Protein AF-A0A9E6EIG0-F1 (afdb_monomer)

Sequence (67 aa):
MNGTATCDFQPKDYKSDLKPIWCPGCGDFGVLQGIYRALAAIGRPPHEIAFVSGIGCSSRIPGYTTA

Mean predicted aligned error: 4.79 Å

Nearest PDB structures (foldseek):
  6n2o-assembly1_D  TM=9.580E-01  e=1.989E-04  Magnetococcus marinus MC-1

Foldseek 3Di:
DDDDPLPQDALVLFFDPDDQPDDVPDCLVVVLSVVSVVCNVVSDDLVVDDDDADDDSNRCSVVGTPD

Radius of gyration: 13.28 Å; Cα contacts (8 Å, |Δi|>4): 64; chains: 1; bounding box: 30×17×45 Å

Structure (mmCIF, N/CA/C/O backbone):
data_AF-A0A9E6EIG0-F1
#
_entry.id   AF-A0A9E6EIG0-F1
#
loop_
_atom_site.group_PDB
_atom_site.id
_atom_site.type_symbol
_atom_site.label_atom_id
_atom_site.label_alt_id
_atom_site.label_comp_id
_atom_site.label_asym_id
_atom_site.label_entity_id
_atom_site.label_seq_id
_atom_site.pdbx_PDB_ins_code
_atom_site.Cartn_x
_atom_site.Cartn_y
_atom_site.Cartn_z
_atom_site.occupancy
_atom_site.B_iso_or_equiv
_atom_site.auth_seq_id
_atom_site.auth_comp_id
_atom_site.auth_asym_id
_atom_site.auth_atom_id
_atom_site.pdbx_PDB_model_num
ATOM 1 N N . MET A 1 1 ? -16.765 -9.723 29.810 1.00 44.91 1 MET A N 1
ATOM 2 C CA . MET A 1 1 ? -15.552 -9.545 28.984 1.00 44.91 1 MET A CA 1
ATOM 3 C C . MET A 1 1 ? -16.018 -8.940 27.670 1.00 44.91 1 MET A C 1
ATOM 5 O O . MET A 1 1 ? -16.755 -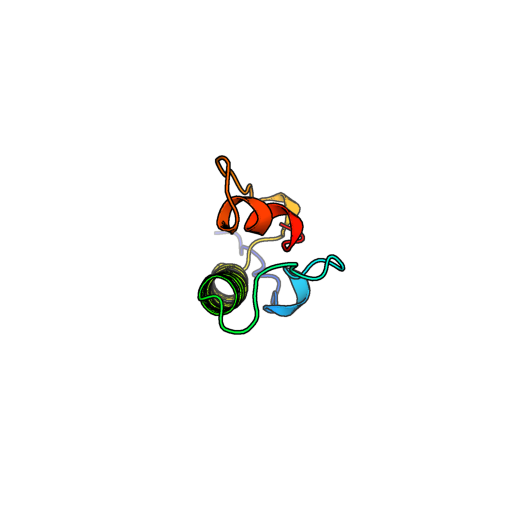9.599 26.951 1.00 44.91 1 MET A O 1
ATOM 9 N N . ASN A 1 2 ? -15.760 -7.642 27.482 1.00 43.09 2 ASN A N 1
ATOM 10 C CA . ASN A 1 2 ? -16.377 -6.797 26.455 1.00 43.09 2 ASN A CA 1
ATOM 11 C C . ASN A 1 2 ? -15.982 -7.219 25.037 1.00 43.09 2 ASN A C 1
ATOM 13 O O . ASN A 1 2 ? -14.800 -7.382 24.748 1.00 43.09 2 ASN A O 1
ATOM 17 N N . GLY A 1 3 ? -16.988 -7.332 24.169 1.00 50.09 3 GLY A N 1
ATOM 18 C CA . GLY A 1 3 ? -16.824 -7.560 22.741 1.00 50.09 3 GLY A CA 1
ATOM 19 C C . GLY A 1 3 ? -16.119 -6.392 22.059 1.00 50.09 3 GLY A C 1
ATOM 20 O O . GLY A 1 3 ? -16.601 -5.261 22.075 1.00 50.09 3 GLY A O 1
ATOM 21 N N . THR A 1 4 ? -14.985 -6.680 21.430 1.00 55.41 4 THR A N 1
ATOM 22 C CA . THR A 1 4 ? -14.444 -5.852 20.355 1.00 55.41 4 THR A CA 1
ATOM 23 C C . THR A 1 4 ? -15.307 -6.096 19.124 1.00 55.41 4 THR A C 1
ATOM 25 O O . THR A 1 4 ? -15.274 -7.189 18.560 1.00 55.41 4 THR A O 1
ATOM 28 N N . ALA A 1 5 ? -16.107 -5.107 18.731 1.00 55.19 5 ALA A N 1
ATOM 29 C CA . ALA A 1 5 ? -16.775 -5.116 17.439 1.00 55.19 5 ALA A CA 1
ATOM 30 C C . ALA A 1 5 ? -15.699 -5.196 16.343 1.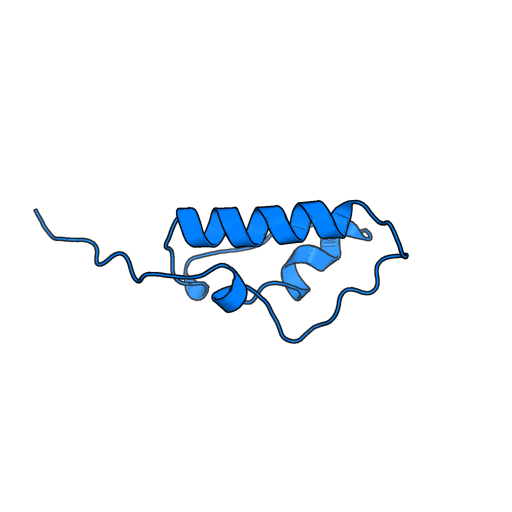00 55.19 5 ALA A C 1
ATOM 32 O O . ALA A 1 5 ? -14.989 -4.225 16.095 1.00 55.19 5 ALA A O 1
ATOM 33 N N . THR A 1 6 ? -15.531 -6.363 15.723 1.00 57.19 6 THR A N 1
ATOM 34 C CA . THR A 1 6 ? -14.774 -6.481 14.478 1.00 57.19 6 THR A CA 1
ATOM 35 C C . THR A 1 6 ? -15.628 -5.827 13.403 1.00 57.19 6 THR A C 1
ATOM 37 O O . THR A 1 6 ? -16.572 -6.436 12.900 1.00 57.19 6 THR A O 1
ATOM 40 N N . CYS A 1 7 ? -15.373 -4.556 13.111 1.00 66.06 7 CYS A N 1
ATOM 41 C CA . CYS A 1 7 ? -15.907 -3.946 11.903 1.00 66.06 7 CYS A CA 1
ATOM 42 C C . CYS A 1 7 ? -15.371 -4.763 10.717 1.00 66.06 7 CYS A C 1
ATOM 44 O O . CYS A 1 7 ? -14.164 -4.985 10.618 1.00 66.06 7 CYS A O 1
ATOM 46 N N . ASP A 1 8 ? -16.266 -5.278 9.876 1.00 82.81 8 ASP A N 1
ATOM 47 C CA . ASP A 1 8 ? -15.916 -6.113 8.723 1.00 82.81 8 ASP A CA 1
ATOM 48 C C . ASP A 1 8 ? -15.287 -5.243 7.625 1.00 82.81 8 ASP A C 1
ATOM 50 O O . ASP A 1 8 ? -15.967 -4.759 6.719 1.00 82.81 8 ASP A O 1
ATOM 54 N N . PHE A 1 9 ? -13.991 -4.964 7.764 1.00 92.69 9 PHE A N 1
ATOM 55 C CA . PHE A 1 9 ? -13.229 -4.200 6.786 1.00 92.69 9 PHE A CA 1
ATOM 56 C C . PHE A 1 9 ? -12.815 -5.090 5.619 1.00 92.69 9 PHE A C 1
ATOM 58 O O . PHE A 1 9 ? -12.240 -6.164 5.786 1.00 92.69 9 PHE A O 1
ATOM 65 N N . GLN A 1 10 ? -13.047 -4.600 4.411 1.00 95.19 10 GLN A N 1
ATOM 66 C CA . GLN A 1 10 ? -12.691 -5.262 3.169 1.00 95.19 10 GLN A CA 1
ATOM 67 C C . GLN A 1 10 ? -11.391 -4.673 2.604 1.00 95.19 10 GLN A C 1
ATOM 69 O O . GLN A 1 10 ? -11.079 -3.506 2.841 1.00 95.19 10 GLN A O 1
ATOM 74 N N . PRO A 1 11 ? -10.632 -5.411 1.769 1.00 96.00 11 PRO A N 1
ATOM 75 C CA . PRO A 1 11 ? -9.378 -4.906 1.197 1.00 96.00 11 PRO A CA 1
ATOM 76 C C . PRO A 1 11 ? -9.518 -3.566 0.456 1.00 96.00 11 PRO A C 1
ATOM 78 O O . PRO A 1 11 ? -8.585 -2.769 0.422 1.00 96.00 11 PRO A O 1
ATOM 81 N N . LYS A 1 12 ? -10.693 -3.305 -0.133 1.00 95.44 12 LYS A N 1
ATOM 82 C CA . LYS A 1 12 ? -11.006 -2.042 -0.816 1.00 95.44 12 LYS A CA 1
ATOM 83 C C . LYS A 1 12 ? -11.047 -0.836 0.130 1.00 95.44 12 LYS A C 1
ATOM 85 O O . LYS A 1 12 ? -10.766 0.264 -0.324 1.00 95.44 12 LYS A O 1
ATOM 90 N N . ASP A 1 13 ? -11.364 -1.041 1.408 1.00 95.38 13 ASP A N 1
ATOM 91 C CA . ASP A 1 13 ? -11.528 0.041 2.385 1.00 95.38 13 ASP A CA 1
ATOM 92 C C . ASP A 1 13 ? -10.171 0.632 2.798 1.00 95.38 13 ASP A C 1
ATOM 94 O O . ASP A 1 13 ? -10.102 1.763 3.273 1.00 95.38 13 ASP A O 1
ATOM 98 N N . TYR A 1 14 ? -9.087 -0.112 2.545 1.00 96.31 14 TYR A N 1
ATOM 99 C CA . TYR A 1 14 ? -7.704 0.303 2.778 1.00 96.31 14 TYR A CA 1
ATOM 100 C C . TYR A 1 14 ? -7.028 0.920 1.552 1.00 96.31 14 TYR A C 1
ATOM 102 O O . TYR A 1 14 ? -5.856 1.280 1.628 1.00 96.31 14 TYR A O 1
ATOM 110 N N . LYS A 1 15 ? -7.715 1.009 0.407 1.00 97.00 15 LYS A N 1
ATOM 111 C CA . LYS A 1 15 ? -7.144 1.504 -0.849 1.00 97.00 15 LYS A CA 1
ATOM 112 C C . LYS A 1 15 ? -7.407 2.999 -1.004 1.00 97.00 15 LYS A C 1
ATOM 114 O O . LYS A 1 15 ? -8.555 3.423 -0.939 1.00 97.00 15 LYS A O 1
ATOM 119 N N . SER A 1 16 ? -6.358 3.781 -1.259 1.00 96.50 16 SER A N 1
ATOM 120 C CA . SER A 1 16 ? -6.509 5.211 -1.549 1.00 96.50 16 SER A CA 1
ATOM 121 C C . SER A 1 16 ? -6.878 5.472 -3.015 1.00 96.50 16 SER A C 1
ATOM 123 O O . SER A 1 16 ? -6.756 4.602 -3.885 1.00 96.50 16 SER A O 1
ATOM 125 N N . ASP A 1 17 ? -7.285 6.708 -3.306 1.00 96.06 17 ASP A N 1
ATOM 126 C CA . ASP A 1 17 ? -7.564 7.166 -4.672 1.00 96.06 17 ASP A CA 1
ATOM 127 C C . ASP A 1 17 ? -6.288 7.383 -5.508 1.00 96.06 17 ASP A C 1
ATOM 129 O O . ASP A 1 17 ? -6.351 7.568 -6.730 1.00 96.06 17 ASP A O 1
ATOM 133 N N . LEU A 1 18 ? -5.107 7.343 -4.876 1.00 96.69 18 LEU A N 1
ATOM 134 C CA . LEU A 1 18 ? -3.834 7.513 -5.563 1.00 96.69 18 LEU A CA 1
ATOM 135 C C . LEU A 1 18 ? -3.480 6.256 -6.359 1.00 96.69 18 LEU A C 1
ATOM 137 O O . LEU A 1 18 ? -3.386 5.143 -5.841 1.00 96.69 18 LEU A O 1
ATOM 141 N N . LYS A 1 19 ? -3.233 6.444 -7.656 1.00 93.94 19 LYS A N 1
ATOM 142 C CA . LYS A 1 19 ? -2.827 5.358 -8.552 1.00 93.94 19 LYS A CA 1
ATOM 143 C C . LYS A 1 19 ? -1.316 5.121 -8.448 1.00 93.94 19 LYS A C 1
ATOM 145 O O . LYS A 1 19 ? -0.556 6.087 -8.564 1.00 93.94 19 LYS A O 1
ATOM 150 N N . PRO A 1 20 ? -0.859 3.864 -8.289 1.00 95.88 20 PRO A N 1
ATOM 151 C CA . PRO A 1 20 ? 0.564 3.578 -8.288 1.00 95.88 20 PRO A CA 1
ATOM 152 C C . PRO A 1 20 ? 1.246 3.939 -9.603 1.00 95.88 20 PRO A C 1
ATOM 154 O O . PRO A 1 20 ? 0.719 3.684 -10.683 1.00 95.88 20 PRO A O 1
ATOM 157 N N . ILE A 1 21 ? 2.446 4.509 -9.487 1.00 96.62 21 ILE A N 1
ATOM 158 C CA . ILE A 1 21 ? 3.281 4.941 -10.621 1.00 96.62 21 ILE A CA 1
ATOM 159 C C . ILE A 1 21 ? 4.476 4.007 -10.847 1.00 96.62 21 ILE A C 1
ATOM 161 O O . ILE A 1 21 ? 5.516 4.417 -11.361 1.00 96.62 21 ILE A O 1
ATOM 165 N N . TRP A 1 22 ? 4.359 2.759 -10.397 1.00 97.56 22 TRP A N 1
ATOM 166 C CA . TRP A 1 22 ? 5.376 1.738 -10.620 1.00 97.56 22 TRP A CA 1
ATOM 167 C C . TRP A 1 22 ? 5.355 1.237 -12.062 1.00 97.56 22 TRP A C 1
ATOM 169 O O . TRP A 1 22 ? 4.318 1.243 -12.727 1.00 97.56 22 TRP A O 1
ATOM 179 N N . CYS A 1 23 ? 6.513 0.781 -12.537 1.00 98.00 23 CYS A N 1
ATOM 180 C CA . CYS A 1 23 ? 6.664 0.233 -13.880 1.00 98.00 23 CYS A CA 1
ATOM 181 C C . CYS A 1 23 ? 5.717 -0.962 -14.109 1.00 98.00 23 CYS A C 1
ATOM 183 O O . CYS A 1 23 ? 5.477 -1.732 -13.172 1.00 98.00 23 CYS A O 1
ATOM 185 N N . PRO A 1 24 ? 5.225 -1.186 -15.342 1.00 97.12 24 PRO A N 1
ATOM 186 C CA . PRO A 1 24 ? 4.460 -2.386 -15.670 1.00 97.12 24 PRO A CA 1
ATOM 187 C C . PRO A 1 24 ? 5.232 -3.655 -15.282 1.00 97.12 24 PRO A C 1
ATOM 189 O O . PRO A 1 24 ? 6.408 -3.791 -15.610 1.00 97.12 24 PRO A O 1
ATOM 192 N N . GLY A 1 25 ? 4.581 -4.569 -14.560 1.00 96.88 25 GLY A N 1
ATOM 193 C CA . GLY A 1 25 ? 5.211 -5.797 -14.058 1.00 96.88 25 GLY A CA 1
ATOM 194 C C . GLY A 1 25 ? 6.015 -5.642 -12.759 1.00 96.88 25 GLY A C 1
ATOM 195 O O . GLY A 1 25 ? 6.632 -6.606 -12.317 1.00 96.88 25 GLY A O 1
ATOM 196 N N . CYS A 1 26 ? 6.010 -4.467 -12.119 1.00 97.88 26 CYS A N 1
ATOM 197 C CA . CYS A 1 26 ? 6.662 -4.282 -10.823 1.00 97.88 26 CYS A CA 1
ATOM 198 C C . CYS A 1 26 ? 6.054 -5.191 -9.734 1.00 97.88 26 CYS A C 1
ATOM 200 O O . CYS A 1 26 ? 4.836 -5.264 -9.570 1.00 97.88 26 CYS A O 1
ATOM 202 N N . GLY A 1 27 ? 6.902 -5.849 -8.940 1.00 98.00 27 GLY A N 1
ATOM 203 C CA . GLY A 1 27 ? 6.460 -6.722 -7.846 1.00 98.00 27 GLY A CA 1
ATOM 204 C C . GLY A 1 27 ? 5.724 -5.995 -6.713 1.00 98.00 27 GLY A C 1
ATOM 205 O O . GLY A 1 27 ? 4.900 -6.611 -6.035 1.00 98.00 27 GLY A O 1
ATOM 206 N N . ASP A 1 28 ? 5.944 -4.686 -6.547 1.00 98.00 28 ASP A N 1
ATOM 207 C CA . ASP A 1 28 ? 5.306 -3.881 -5.496 1.00 98.00 28 ASP A CA 1
ATOM 208 C C . ASP A 1 28 ? 3.772 -3.846 -5.632 1.00 98.00 28 ASP A C 1
ATOM 210 O O . ASP A 1 28 ? 3.067 -3.740 -4.629 1.00 98.00 28 ASP A O 1
ATOM 214 N N . PHE A 1 29 ? 3.223 -4.046 -6.841 1.00 97.94 29 PHE A N 1
ATOM 215 C CA . PHE A 1 29 ? 1.779 -4.237 -7.036 1.00 97.94 29 PHE A CA 1
ATOM 216 C C . PHE A 1 29 ? 1.250 -5.463 -6.277 1.00 97.94 29 PHE A C 1
ATOM 218 O O . PHE A 1 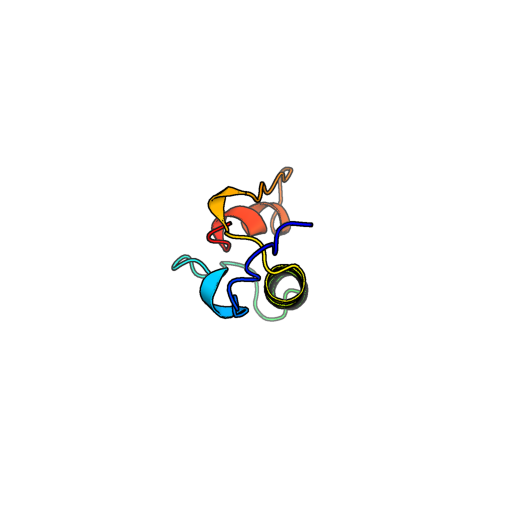29 ? 0.180 -5.409 -5.668 1.00 97.94 29 PHE A O 1
ATOM 225 N N . GLY A 1 30 ? 2.005 -6.564 -6.296 1.00 98.12 30 GLY A N 1
ATOM 226 C CA . GLY A 1 30 ? 1.668 -7.782 -5.563 1.00 98.12 30 GLY A CA 1
ATOM 227 C C . GLY A 1 30 ? 1.775 -7.584 -4.053 1.00 98.12 30 GLY A C 1
ATOM 228 O O . GLY A 1 30 ? 0.875 -7.990 -3.318 1.00 98.12 30 GLY A O 1
ATOM 229 N N . VAL A 1 31 ? 2.830 -6.898 -3.600 1.00 98.00 31 VAL A N 1
ATOM 230 C CA . VAL A 1 31 ? 3.021 -6.549 -2.183 1.00 98.00 31 VAL A CA 1
ATOM 231 C C . VAL A 1 31 ? 1.859 -5.693 -1.677 1.00 98.00 31 VAL A C 1
ATOM 233 O O . VAL A 1 31 ? 1.245 -6.038 -0.670 1.00 98.00 31 VAL A O 1
ATOM 236 N N . LEU A 1 32 ? 1.490 -4.637 -2.406 1.00 97.62 32 LEU A N 1
ATOM 237 C CA . LEU A 1 32 ? 0.381 -3.747 -2.056 1.00 97.62 32 LEU A CA 1
ATOM 238 C C . LEU A 1 32 ? -0.954 -4.503 -1.952 1.00 97.62 32 LEU A C 1
ATOM 240 O O . LEU A 1 32 ? -1.697 -4.338 -0.985 1.00 97.62 32 LEU A O 1
ATOM 244 N N . GLN A 1 33 ? -1.236 -5.399 -2.902 1.00 97.69 33 GLN A N 1
ATOM 245 C CA . GLN A 1 33 ? -2.436 -6.237 -2.860 1.00 97.69 33 GLN A CA 1
ATOM 246 C C . GLN A 1 33 ? -2.445 -7.196 -1.658 1.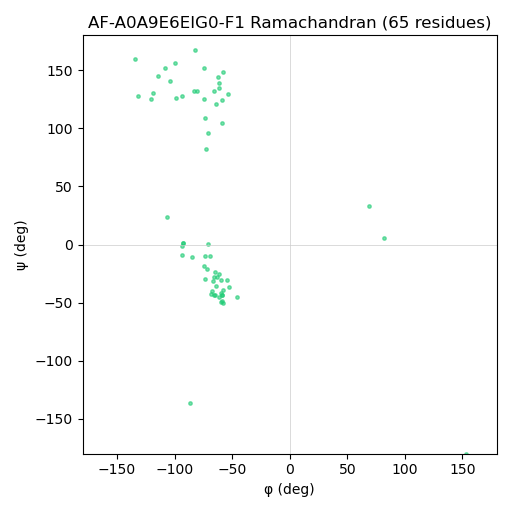00 97.69 33 GLN A C 1
ATOM 248 O O . GLN A 1 33 ? -3.512 -7.470 -1.098 1.00 97.69 33 GLN A O 1
ATOM 253 N N . GLY A 1 34 ? -1.276 -7.714 -1.271 1.00 98.19 34 GLY A N 1
ATOM 254 C CA . GLY A 1 34 ? -1.094 -8.519 -0.064 1.00 98.19 34 GLY A CA 1
ATOM 255 C C . GLY A 1 34 ? -1.354 -7.717 1.210 1.00 98.19 34 GLY A C 1
ATOM 256 O O . GLY A 1 34 ? -2.078 -8.192 2.082 1.00 98.19 34 GLY A O 1
ATOM 257 N N . ILE A 1 35 ? -0.851 -6.480 1.278 1.00 97.62 35 ILE A N 1
ATOM 258 C CA . ILE A 1 35 ? -1.079 -5.561 2.400 1.00 97.62 35 ILE A CA 1
ATOM 259 C C . ILE A 1 35 ? -2.577 -5.315 2.596 1.00 97.62 35 ILE A C 1
ATOM 261 O O . ILE A 1 35 ? -3.074 -5.532 3.695 1.00 97.62 35 ILE A O 1
ATOM 265 N N . TYR A 1 36 ? -3.333 -4.970 1.547 1.00 97.44 36 TYR A N 1
ATOM 266 C CA . TYR A 1 36 ? -4.782 -4.755 1.684 1.00 97.44 36 TYR A CA 1
ATOM 267 C C . TYR A 1 36 ? -5.527 -5.979 2.237 1.00 97.44 36 TYR A C 1
ATOM 269 O O . TYR A 1 36 ? -6.439 -5.840 3.048 1.00 97.44 36 TYR A O 1
ATOM 277 N N . ARG A 1 37 ? -5.136 -7.191 1.815 1.00 97.31 37 ARG A N 1
ATOM 278 C CA . ARG A 1 37 ? -5.715 -8.443 2.334 1.00 97.31 37 ARG A CA 1
ATO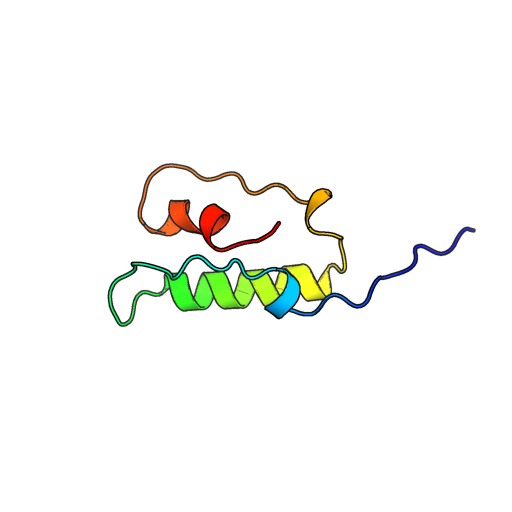M 279 C C . ARG A 1 37 ? -5.351 -8.667 3.800 1.00 97.31 37 ARG A C 1
ATOM 281 O O . ARG A 1 37 ? -6.202 -9.104 4.566 1.00 97.31 37 ARG A O 1
ATOM 288 N N . ALA A 1 38 ? -4.114 -8.360 4.184 1.00 96.69 38 ALA A N 1
ATOM 289 C CA . ALA A 1 38 ? -3.660 -8.482 5.564 1.00 96.69 38 ALA A CA 1
ATOM 290 C C . ALA A 1 38 ? -4.386 -7.496 6.490 1.00 96.69 38 ALA A C 1
ATOM 292 O O . ALA A 1 38 ? -4.845 -7.898 7.553 1.00 96.69 38 ALA A O 1
ATOM 293 N N . LEU A 1 39 ? -4.553 -6.237 6.072 1.00 95.44 39 LEU A N 1
ATOM 294 C CA . LEU A 1 39 ? -5.276 -5.221 6.844 1.00 95.44 39 LEU A CA 1
ATOM 295 C C . LEU A 1 39 ? -6.742 -5.618 7.066 1.00 95.44 39 LEU A C 1
ATOM 297 O O . LEU A 1 39 ? -7.220 -5.576 8.197 1.00 95.44 39 LEU A O 1
ATOM 301 N N . ALA A 1 40 ? -7.413 -6.104 6.016 1.00 94.50 40 ALA A N 1
ATOM 302 C CA . ALA A 1 40 ? -8.768 -6.646 6.113 1.00 94.50 40 ALA A CA 1
ATOM 303 C C . ALA A 1 40 ? -8.858 -7.833 7.085 1.00 94.50 40 ALA A C 1
ATOM 305 O O . ALA A 1 40 ? -9.757 -7.881 7.917 1.00 94.50 40 ALA A O 1
ATOM 306 N N . ALA A 1 41 ? -7.892 -8.757 7.044 1.00 94.56 41 ALA A N 1
ATOM 307 C CA . ALA A 1 41 ? -7.846 -9.888 7.971 1.00 94.56 41 ALA A CA 1
ATOM 308 C C . ALA A 1 41 ? -7.586 -9.469 9.431 1.00 94.56 41 ALA A C 1
ATOM 310 O O . ALA A 1 41 ? -8.060 -10.130 10.352 1.00 94.56 41 ALA A O 1
ATOM 311 N N . ILE A 1 42 ? -6.838 -8.382 9.650 1.00 93.38 42 ILE A N 1
ATOM 312 C CA . ILE A 1 42 ? -6.588 -7.813 10.982 1.00 93.38 42 ILE A CA 1
ATOM 313 C C . ILE A 1 42 ? -7.836 -7.088 11.520 1.00 93.38 42 ILE A C 1
ATOM 315 O O . ILE A 1 42 ? -8.040 -7.046 12.734 1.00 93.38 42 ILE A O 1
ATOM 319 N N . GLY A 1 43 ? -8.677 -6.531 10.640 1.00 92.88 43 GLY A N 1
ATOM 320 C CA . GLY A 1 43 ? -9.982 -5.970 11.003 1.00 92.88 43 GLY A CA 1
ATOM 321 C C . GLY A 1 43 ? -9.899 -4.696 11.849 1.00 92.88 43 GLY A C 1
ATOM 322 O O . GLY A 1 43 ? -10.746 -4.468 12.714 1.00 92.88 43 GLY A O 1
ATOM 323 N N . ARG A 1 44 ? -8.865 -3.871 11.634 1.00 92.88 44 ARG A N 1
ATOM 324 C CA . ARG A 1 44 ? -8.641 -2.617 12.373 1.00 92.88 44 ARG A CA 1
ATOM 325 C C . ARG A 1 44 ? -9.018 -1.397 11.541 1.00 92.88 44 ARG A C 1
ATOM 327 O O . ARG A 1 44 ? -8.714 -1.377 10.347 1.00 92.88 44 ARG A O 1
ATOM 334 N N . PRO A 1 45 ? -9.640 -0.369 12.138 1.00 93.12 45 PRO A N 1
ATOM 335 C CA . PRO A 1 45 ? -9.949 0.842 11.398 1.00 93.12 45 PRO A CA 1
ATOM 336 C C . PRO A 1 4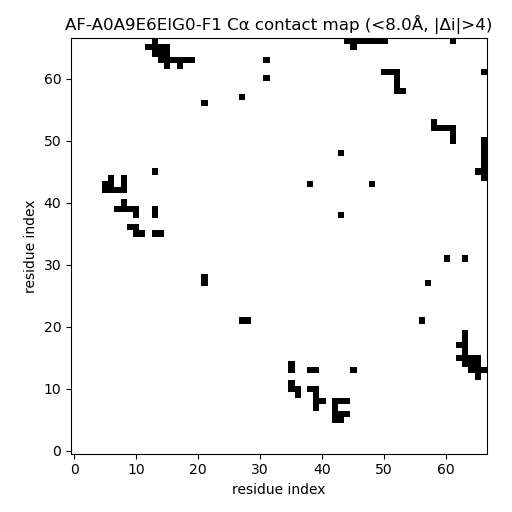5 ? -8.657 1.522 10.910 1.00 93.12 45 PRO A C 1
ATOM 338 O O . PRO A 1 45 ? -7.669 1.525 11.645 1.00 93.12 45 PRO A O 1
ATOM 341 N N . PRO A 1 46 ? -8.652 2.137 9.711 1.00 93.44 46 PRO A N 1
ATOM 342 C CA . PRO A 1 46 ? -7.453 2.756 9.142 1.00 93.4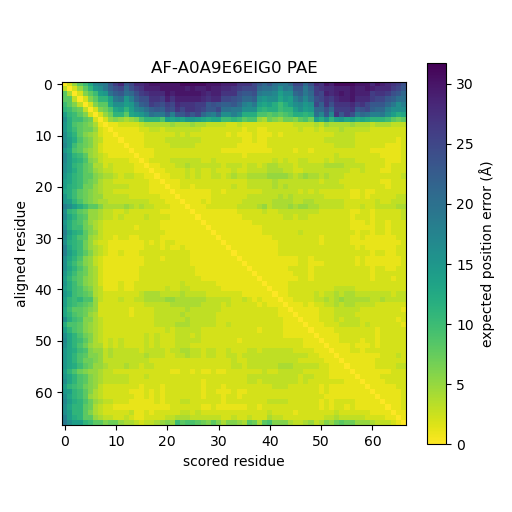4 46 PRO A CA 1
ATOM 343 C C . PRO A 1 46 ? -6.752 3.762 10.069 1.00 93.44 46 PRO A C 1
ATOM 345 O O . PRO A 1 46 ? -5.533 3.772 10.145 1.00 93.44 46 PRO A O 1
ATOM 348 N N . HIS A 1 47 ? -7.505 4.537 10.857 1.00 94.38 47 HIS A N 1
ATOM 349 C CA . HIS A 1 47 ? -6.945 5.532 11.783 1.00 94.38 47 HIS A CA 1
ATOM 350 C C . HIS A 1 47 ? -6.189 4.943 12.994 1.00 94.38 47 HIS A C 1
ATOM 352 O O . HIS A 1 47 ? -5.560 5.696 13.732 1.00 94.38 47 HIS A O 1
ATOM 358 N N . GLU A 1 48 ? -6.269 3.628 13.234 1.00 95.19 48 GLU A N 1
ATOM 359 C CA . GLU A 1 48 ? -5.479 2.916 14.257 1.00 95.19 48 GLU A CA 1
ATOM 360 C C . GLU A 1 48 ? -4.172 2.329 13.690 1.00 95.19 48 GLU A C 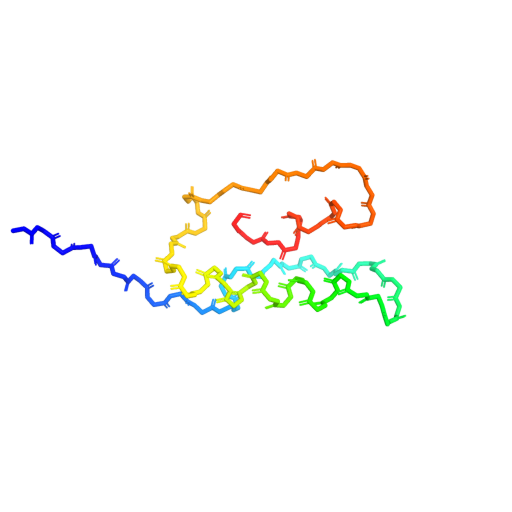1
ATOM 362 O O . GLU A 1 48 ? -3.427 1.659 14.408 1.00 95.19 48 GLU A O 1
ATOM 367 N N . ILE A 1 49 ? -3.892 2.534 12.402 1.00 94.81 49 ILE A N 1
ATOM 368 C CA . ILE A 1 49 ? -2.773 1.924 11.685 1.00 94.81 49 ILE A CA 1
ATOM 369 C C . ILE A 1 49 ? -1.804 3.032 11.270 1.00 94.81 49 ILE A C 1
ATOM 371 O O . ILE A 1 49 ? -2.199 4.160 11.006 1.00 94.81 49 ILE A O 1
ATOM 375 N N . ALA A 1 50 ? -0.508 2.723 11.276 1.00 95.69 50 ALA A N 1
ATOM 376 C CA . ALA A 1 50 ? 0.525 3.643 10.828 1.00 95.69 50 ALA A CA 1
ATOM 377 C C . ALA A 1 50 ? 1.477 2.925 9.873 1.00 95.69 50 ALA A C 1
ATOM 379 O O . ALA A 1 50 ? 2.042 1.879 10.206 1.00 95.69 50 ALA A O 1
ATOM 380 N N . PHE A 1 51 ? 1.691 3.517 8.702 1.00 95.75 51 PHE A N 1
ATOM 381 C CA . PHE A 1 51 ? 2.701 3.081 7.747 1.00 95.75 51 PHE A CA 1
ATOM 382 C C . PHE A 1 51 ? 3.962 3.937 7.868 1.00 95.75 51 PHE A C 1
ATOM 384 O O . PHE A 1 51 ? 3.919 5.159 7.753 1.00 95.75 51 PHE A O 1
ATOM 391 N N . VAL A 1 52 ? 5.108 3.282 8.052 1.00 96.44 52 VAL A N 1
ATOM 392 C CA . VAL A 1 52 ? 6.422 3.934 8.088 1.00 96.44 52 VAL A CA 1
ATOM 393 C C . VAL A 1 52 ? 7.280 3.350 6.975 1.00 96.44 52 VAL A C 1
ATOM 395 O O . VAL A 1 52 ? 7.447 2.134 6.883 1.00 96.44 52 VAL A O 1
ATOM 398 N N . SER A 1 53 ? 7.822 4.209 6.116 1.00 96.94 53 SER A N 1
ATOM 399 C CA . SER A 1 53 ? 8.632 3.808 4.966 1.00 96.94 53 SER A CA 1
ATOM 400 C C . SER A 1 53 ? 9.897 4.652 4.829 1.00 96.94 53 SER A C 1
ATOM 402 O O . SER A 1 53 ? 9.970 5.761 5.348 1.00 96.94 53 SER A O 1
ATOM 404 N N . GLY A 1 54 ? 10.885 4.127 4.101 1.00 97.50 54 GLY A N 1
ATOM 405 C CA . GLY A 1 54 ? 12.118 4.840 3.762 1.00 97.50 54 GLY A CA 1
ATOM 406 C C . GLY A 1 54 ? 11.999 5.683 2.490 1.00 97.50 54 GLY A C 1
ATOM 407 O O . GLY A 1 54 ? 10.999 6.362 2.266 1.00 97.50 54 GLY A O 1
ATOM 408 N N . ILE A 1 55 ? 13.032 5.618 1.643 1.00 97.31 55 ILE A N 1
ATOM 409 C CA . ILE A 1 55 ? 13.071 6.259 0.324 1.00 97.31 55 ILE A CA 1
ATOM 410 C C . ILE A 1 55 ? 13.232 5.188 -0.757 1.00 97.31 55 ILE A C 1
ATOM 412 O O . ILE A 1 55 ? 14.124 4.346 -0.681 1.00 97.31 55 ILE A O 1
ATOM 416 N N . GLY A 1 56 ? 12.386 5.237 -1.787 1.00 96.38 56 GLY A N 1
ATOM 417 C CA . GLY A 1 56 ? 12.426 4.310 -2.917 1.00 96.38 56 GLY A CA 1
ATOM 418 C C . GLY A 1 56 ? 11.062 4.131 -3.578 1.00 96.38 56 GLY A C 1
ATOM 419 O O . GLY A 1 56 ? 10.069 4.716 -3.144 1.00 96.38 56 GLY A O 1
ATOM 420 N N . CYS A 1 57 ? 10.999 3.298 -4.623 1.00 96.81 57 CYS A N 1
ATOM 421 C CA . CYS A 1 57 ? 9.735 2.975 -5.297 1.00 96.81 57 CYS A CA 1
ATOM 422 C C . CYS A 1 57 ? 8.727 2.360 -4.317 1.00 96.81 57 CYS A C 1
ATOM 424 O O . CYS A 1 57 ? 7.604 2.853 -4.214 1.00 96.81 57 CYS A O 1
ATOM 426 N N . SER A 1 58 ? 9.160 1.371 -3.536 1.00 96.12 58 SER A N 1
ATOM 427 C CA . SER A 1 58 ? 8.346 0.702 -2.517 1.00 96.12 58 SER A CA 1
ATOM 428 C C . SER A 1 58 ? 7.896 1.639 -1.394 1.00 96.12 58 SER A C 1
ATOM 430 O O . SER A 1 58 ? 6.822 1.465 -0.829 1.00 96.12 58 SER A O 1
ATOM 432 N N . SER A 1 59 ? 8.658 2.698 -1.100 1.00 97.00 59 SER A N 1
ATOM 433 C CA . SER A 1 59 ? 8.314 3.661 -0.044 1.00 97.00 59 SER A CA 1
ATOM 434 C C . SER A 1 59 ? 7.123 4.560 -0.384 1.00 97.00 59 SER A C 1
ATOM 436 O O . SER A 1 59 ? 6.726 5.392 0.419 1.00 97.00 59 SER A O 1
ATOM 438 N N . ARG A 1 60 ? 6.523 4.389 -1.566 1.00 96.62 60 ARG A N 1
ATOM 439 C CA . ARG A 1 60 ? 5.253 5.024 -1.931 1.00 96.62 60 ARG A CA 1
ATOM 440 C C . ARG A 1 60 ? 4.023 4.252 -1.454 1.00 96.62 60 ARG A C 1
ATOM 442 O O . ARG A 1 60 ? 2.937 4.816 -1.509 1.00 96.62 60 ARG A O 1
ATOM 449 N N . ILE A 1 61 ? 4.184 3.012 -0.969 1.00 97.25 61 ILE A N 1
ATOM 450 C CA . ILE A 1 61 ? 3.091 2.185 -0.424 1.00 97.25 61 ILE A CA 1
ATOM 451 C C . ILE A 1 61 ? 2.168 2.958 0.537 1.00 97.25 61 ILE A C 1
ATOM 453 O O . ILE A 1 61 ? 0.963 2.859 0.322 1.00 97.25 61 ILE A O 1
ATOM 457 N N . PRO A 1 62 ? 2.661 3.769 1.502 1.00 97.12 62 PRO A N 1
ATOM 458 C CA . PRO A 1 62 ? 1.781 4.510 2.413 1.00 97.12 62 PRO A CA 1
ATOM 459 C C . PRO A 1 62 ? 0.835 5.484 1.695 1.00 97.12 62 PRO A C 1
ATOM 461 O O . PRO A 1 62 ? -0.276 5.722 2.136 1.00 97.12 62 PRO A O 1
ATOM 464 N N . GLY A 1 63 ? 1.238 6.038 0.546 1.00 96.88 63 GLY A N 1
ATOM 465 C CA . GLY A 1 63 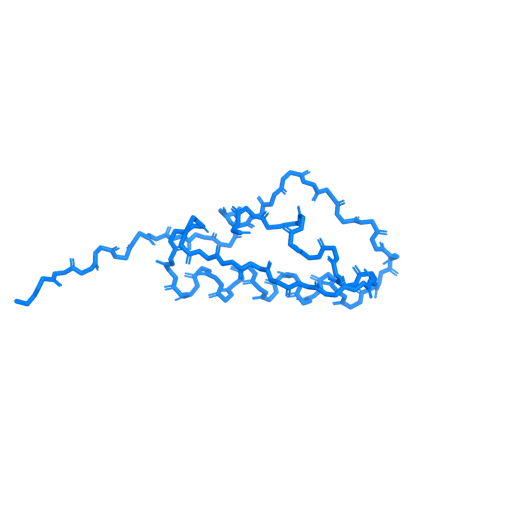? 0.359 6.899 -0.251 1.00 96.88 63 GLY A CA 1
ATOM 466 C C . GLY A 1 63 ? -0.766 6.129 -0.948 1.00 96.88 63 GLY A C 1
ATOM 467 O O . GLY A 1 63 ? -1.780 6.710 -1.326 1.00 96.88 63 GLY A O 1
ATOM 468 N N . TYR A 1 64 ? -0.611 4.818 -1.128 1.00 97.56 64 TYR A N 1
ATOM 469 C CA . TYR A 1 64 ? -1.616 3.956 -1.750 1.00 97.56 64 TYR A CA 1
ATOM 470 C C . TYR A 1 64 ? -2.560 3.317 -0.723 1.00 97.56 64 TYR A C 1
ATOM 472 O O . TYR A 1 64 ? -3.458 2.564 -1.108 1.00 97.56 64 TYR A O 1
ATOM 480 N N . THR A 1 65 ? -2.392 3.618 0.566 1.00 96.12 65 THR A N 1
ATOM 481 C CA . THR A 1 65 ? -3.268 3.161 1.647 1.00 96.12 65 THR A CA 1
ATOM 482 C C . THR A 1 65 ? -4.111 4.310 2.199 1.00 96.12 65 THR A C 1
ATOM 484 O O . THR A 1 65 ? -3.737 5.475 2.099 1.00 96.12 65 THR A O 1
ATOM 487 N N . THR A 1 66 ? -5.291 3.997 2.735 1.00 94.12 66 THR A N 1
ATOM 488 C CA . THR A 1 66 ? -6.098 4.930 3.558 1.00 94.12 66 THR A CA 1
ATOM 489 C C . THR A 1 66 ? -5.829 4.773 5.055 1.00 94.12 66 THR A C 1
ATOM 491 O O . THR A 1 66 ? -6.327 5.564 5.855 1.00 94.12 66 THR A O 1
ATOM 494 N N . ALA A 1 67 ? -5.083 3.726 5.409 1.00 87.25 67 ALA A N 1
ATOM 495 C CA . ALA A 1 67 ? -4.465 3.494 6.708 1.00 87.25 67 ALA A CA 1
ATOM 496 C C . ALA A 1 67 ? -3.125 4.221 6.799 1.00 87.25 67 ALA A C 1
ATOM 498 O O . ALA A 1 67 ? -2.472 4.345 5.735 1.00 87.25 67 ALA A O 1
#

Solvent-accessible surface area (backbone atoms only — not comparable to full-atom values): 4195 Å² total; per-residue (Å²): 134,85,82,77,81,67,55,89,47,49,41,71,74,38,48,35,92,52,76,85,87,69,61,91,89,46,65,59,62,58,52,53,57,48,49,26,49,50,48,24,74,69,32,62,64,39,91,82,47,83,72,86,66,75,87,58,81,72,40,47,52,52,63,40,30,58,52

Secondary structure (DSSP, 8-state):
----------GGGGB-SPPP-PPTT-THHHHHHHHHHHHHHHT--GGG------SSSGGGGGGGB--

pLDDT: mean 91.37, std 13.49, range [43.09, 98.19]